Protein AF-M1C0R9-F1 (afdb_monomer_lite)

pLDDT: mean 80.32, std 17.74, range [44.88, 96.75]

Secondary structure (DSSP, 8-state):
-HHHHHHHHTPPTTHHHHH---BTTBS---TT---TT-------------HHHHHHHHHHHHHHHH-

Sequence (67 aa):
MFSYINLHGKYPPGLFASECTGDKKGLPCPDSASSESASANNSHMSCRLSPILMIVTAIMGLLLLLL

Organism: Solanum tuberosum (NCBI:txid4113)

Foldseek 3Di:
DVVVCCVVVVNDPCPCVVVDDDDPVGNDDPPPPPCPPDDDPDPPPPPPVDVVVVVVVVVVVVVVVVD

Structure (mmCIF, N/CA/C/O backbone):
data_AF-M1C0R9-F1
#
_entry.id   AF-M1C0R9-F1
#
loop_
_atom_site.group_PDB
_atom_site.id
_atom_site.type_symbol
_atom_site.label_atom_id
_atom_site.label_alt_id
_atom_site.label_comp_id
_atom_site.label_asym_id
_atom_site.label_entity_id
_atom_site.label_seq_id
_atom_site.pdbx_PDB_ins_code
_atom_site.Cartn_x
_atom_site.Cartn_y
_atom_site.Cartn_z
_atom_site.occupancy
_atom_site.B_iso_or_equiv
_atom_site.auth_seq_id
_atom_site.auth_comp_id
_atom_site.auth_asym_id
_atom_site.auth_atom_id
_atom_site.pdbx_PDB_model_num
ATOM 1 N N . MET A 1 1 ? -1.091 1.874 -4.245 1.00 87.75 1 MET A N 1
ATOM 2 C CA . MET A 1 1 ? -0.719 1.327 -2.921 1.00 87.75 1 MET A CA 1
ATOM 3 C C . MET A 1 1 ? -1.074 -0.154 -2.798 1.00 87.75 1 MET A C 1
ATOM 5 O O . MET A 1 1 ? -0.153 -0.943 -2.645 1.00 87.75 1 MET A O 1
ATOM 9 N N . PHE A 1 2 ? -2.339 -0.565 -2.976 1.00 92.12 2 PHE A N 1
ATOM 10 C CA . PHE A 1 2 ? -2.718 -1.991 -2.938 1.00 92.12 2 PHE A CA 1
ATOM 11 C C . PHE A 1 2 ? -1.925 -2.886 -3.899 1.00 92.12 2 PHE A C 1
ATOM 13 O O . PHE A 1 2 ? -1.526 -3.962 -3.494 1.00 92.12 2 PHE A O 1
ATOM 20 N N . SER A 1 3 ? -1.585 -2.443 -5.116 1.00 92.94 3 SER A N 1
ATOM 21 C CA . SER A 1 3 ? -0.769 -3.258 -6.035 1.00 92.94 3 SER A CA 1
ATOM 22 C C . SER A 1 3 ? 0.592 -3.651 -5.454 1.00 92.94 3 SER A C 1
ATOM 24 O O . SER A 1 3 ? 1.018 -4.785 -5.621 1.00 92.94 3 SER A O 1
ATOM 26 N N . TYR A 1 4 ? 1.256 -2.744 -4.732 1.00 95.56 4 TYR A N 1
ATOM 27 C CA .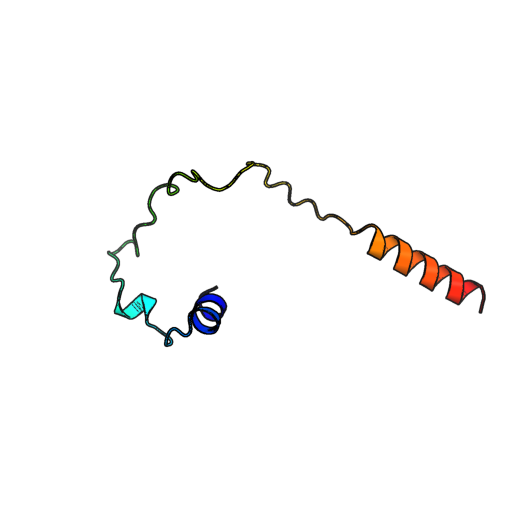 TYR A 1 4 ? 2.528 -3.040 -4.071 1.00 95.56 4 TYR A CA 1
ATOM 28 C C . TYR A 1 4 ? 2.331 -4.065 -2.949 1.00 95.56 4 TYR A C 1
ATOM 30 O O . TYR A 1 4 ? 3.006 -5.088 -2.911 1.00 95.56 4 TYR A O 1
ATOM 38 N N . ILE A 1 5 ? 1.345 -3.838 -2.079 1.00 95.88 5 ILE A N 1
ATOM 39 C CA . ILE A 1 5 ? 1.029 -4.755 -0.975 1.00 95.88 5 ILE A CA 1
ATOM 40 C C . ILE A 1 5 ? 0.652 -6.142 -1.515 1.00 95.88 5 ILE A C 1
ATOM 42 O O . ILE A 1 5 ? 1.131 -7.151 -1.007 1.00 95.88 5 ILE A O 1
ATOM 46 N N . ASN A 1 6 ? -0.144 -6.197 -2.581 1.00 94.81 6 ASN A N 1
ATOM 47 C CA . ASN A 1 6 ? -0.584 -7.440 -3.202 1.00 94.81 6 ASN A CA 1
ATOM 48 C C . ASN A 1 6 ? 0.587 -8.208 -3.820 1.00 94.81 6 ASN A C 1
ATOM 50 O O . ASN A 1 6 ? 0.701 -9.409 -3.606 1.00 94.81 6 ASN A O 1
ATOM 54 N N . LEU A 1 7 ? 1.481 -7.529 -4.547 1.00 96.19 7 LEU A N 1
ATOM 55 C CA . LEU A 1 7 ? 2.636 -8.169 -5.182 1.00 96.19 7 LEU A CA 1
ATOM 56 C C . LEU A 1 7 ? 3.645 -8.688 -4.151 1.00 96.19 7 LEU A C 1
ATOM 58 O O . LEU A 1 7 ? 4.113 -9.819 -4.261 1.00 96.19 7 LEU A O 1
ATOM 62 N N . HIS A 1 8 ? 3.959 -7.885 -3.135 1.00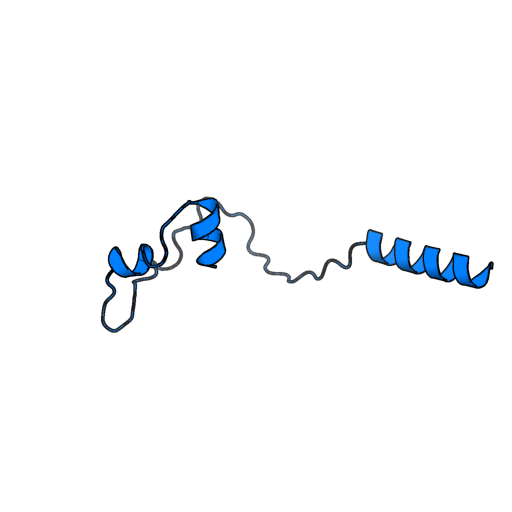 96.06 8 HIS A N 1
ATOM 63 C CA . HIS A 1 8 ? 4.978 -8.231 -2.142 1.00 96.06 8 HIS A CA 1
ATOM 64 C C . HIS A 1 8 ? 4.455 -9.183 -1.057 1.00 96.06 8 HIS A C 1
ATOM 66 O O . HIS A 1 8 ? 5.188 -10.061 -0.608 1.00 96.06 8 HIS A O 1
ATOM 72 N N . GLY A 1 9 ? 3.186 -9.048 -0.669 1.00 95.38 9 GLY A N 1
ATOM 73 C CA . GLY A 1 9 ? 2.504 -9.949 0.263 1.00 95.38 9 GLY A CA 1
ATOM 74 C C . GLY A 1 9 ? 1.912 -11.194 -0.399 1.00 95.38 9 GLY A C 1
ATOM 75 O O . GLY A 1 9 ? 1.434 -12.075 0.307 1.00 95.38 9 GLY A O 1
ATOM 76 N N . LYS A 1 10 ? 1.947 -11.284 -1.738 1.00 96.44 10 LYS A N 1
ATOM 77 C CA . LYS A 1 10 ? 1.306 -12.348 -2.533 1.00 96.44 10 LYS A CA 1
ATOM 78 C C . LYS A 1 10 ? -0.194 -12.480 -2.228 1.00 96.44 10 LYS A C 1
ATOM 80 O O . LYS 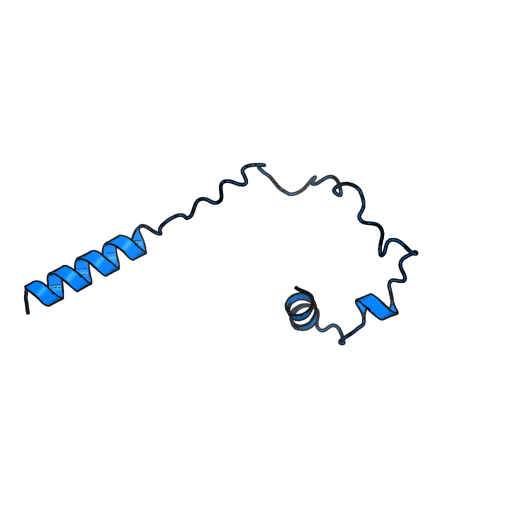A 1 10 ? -0.734 -13.584 -2.204 1.00 96.44 10 LYS A O 1
ATOM 85 N N . TYR A 1 11 ? -0.865 -11.352 -1.992 1.00 96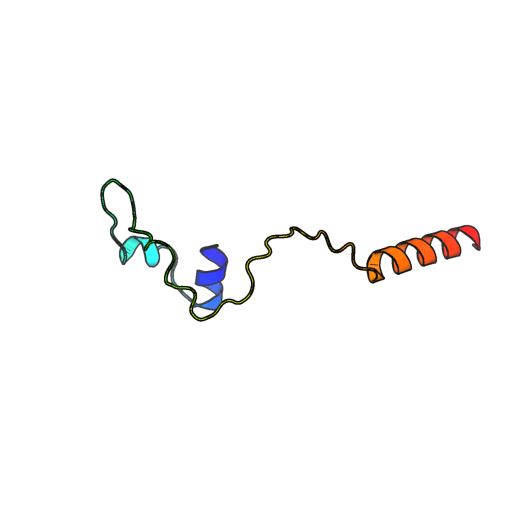.56 11 TYR A N 1
ATOM 86 C CA . TYR A 1 11 ? -2.293 -11.332 -1.692 1.00 96.56 11 TYR A CA 1
ATOM 87 C C . TYR A 1 11 ? -3.135 -11.323 -2.969 1.00 96.56 11 TYR A C 1
ATOM 89 O O . TYR A 1 11 ? -2.817 -10.584 -3.910 1.00 96.56 11 TYR A O 1
ATOM 97 N N . PRO A 1 12 ? -4.230 -12.102 -3.009 1.00 96.75 12 PRO A N 1
ATOM 98 C CA . PRO A 1 12 ? -5.148 -12.068 -4.130 1.00 96.75 12 PRO A CA 1
ATOM 99 C C . PRO A 1 12 ? -5.807 -10.687 -4.256 1.00 96.75 12 PRO A C 1
ATOM 101 O O . PRO A 1 12 ? -5.996 -9.973 -3.262 1.00 96.75 12 PRO A O 1
ATOM 104 N N . PRO A 1 13 ? -6.176 -10.286 -5.484 1.00 94.88 13 PRO A N 1
ATOM 105 C CA . PRO A 1 13 ? -6.898 -9.043 -5.692 1.00 94.88 13 PRO A CA 1
ATOM 106 C C . PRO A 1 13 ? -8.224 -9.073 -4.923 1.00 94.88 13 PRO A C 1
ATOM 108 O O . PRO A 1 13 ? -8.940 -10.068 -4.938 1.00 94.88 13 PRO A O 1
ATOM 111 N N . GLY A 1 14 ? -8.550 -7.971 -4.251 1.00 92.81 14 GLY A N 1
ATOM 112 C CA . GLY A 1 14 ? -9.806 -7.832 -3.512 1.00 92.81 14 GLY A CA 1
ATOM 113 C C . GLY A 1 14 ? -9.811 -8.401 -2.091 1.00 92.81 14 GLY A C 1
ATOM 114 O O . GLY A 1 14 ? -10.787 -8.155 -1.393 1.00 92.81 14 GLY A O 1
ATOM 115 N N . LEU A 1 15 ? -8.735 -9.051 -1.621 1.00 95.88 15 LEU A N 1
ATOM 116 C CA . LEU A 1 15 ? -8.665 -9.630 -0.267 1.00 95.88 15 LEU A CA 1
ATOM 117 C C . LEU A 1 15 ? -9.080 -8.638 0.832 1.00 95.88 15 LEU A C 1
ATOM 119 O O . LEU A 1 15 ? -9.884 -8.946 1.702 1.00 95.88 15 LEU A O 1
ATOM 123 N N . PHE A 1 16 ? -8.557 -7.414 0.771 1.00 93.38 16 PHE A N 1
ATOM 124 C CA . PHE A 1 16 ? -8.846 -6.391 1.778 1.00 93.38 16 PHE A CA 1
ATOM 125 C C . PHE A 1 16 ? -10.308 -5.932 1.763 1.00 93.38 16 PHE A C 1
ATOM 127 O O . PHE A 1 16 ? -10.824 -5.526 2.795 1.00 93.38 16 PHE A O 1
ATOM 134 N N . ALA A 1 17 ? -10.981 -6.008 0.614 1.00 92.19 17 ALA A N 1
ATOM 135 C CA . ALA A 1 17 ? -12.391 -5.650 0.496 1.00 92.19 17 ALA A CA 1
ATOM 136 C C . ALA A 1 17 ? -13.325 -6.809 0.879 1.00 92.19 17 ALA A C 1
ATOM 138 O O . ALA A 1 17 ? -14.449 -6.556 1.300 1.00 92.19 17 ALA A O 1
ATOM 139 N N . SER A 1 18 ? -12.884 -8.065 0.728 1.00 93.69 18 SER A N 1
ATOM 140 C CA . SER A 1 18 ? -13.657 -9.235 1.162 1.00 93.69 18 SER A CA 1
ATOM 141 C C . SER A 1 18 ? -13.574 -9.460 2.667 1.00 93.69 18 SER A C 1
ATOM 143 O O . SER A 1 18 ? -14.554 -9.876 3.272 1.00 93.69 18 SER A O 1
ATO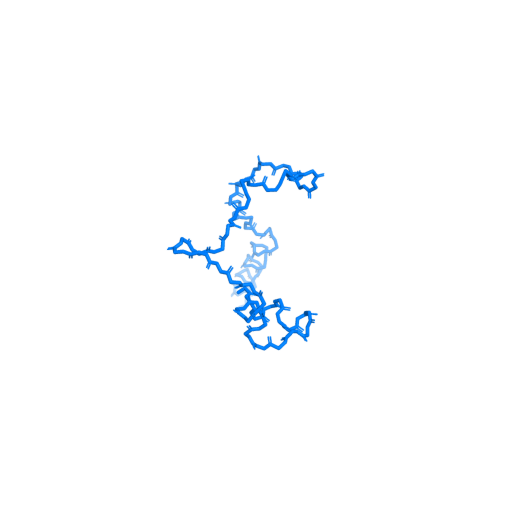M 145 N N . GLU A 1 19 ? -12.410 -9.194 3.259 1.00 94.81 19 GLU A N 1
ATOM 146 C CA . GLU A 1 19 ? -12.165 -9.458 4.677 1.00 94.81 19 GLU A CA 1
ATOM 147 C C . GLU A 1 19 ? -12.630 -8.302 5.567 1.00 94.81 19 GLU A C 1
ATOM 149 O O . GLU A 1 19 ? -13.212 -8.507 6.631 1.00 94.81 19 GLU A O 1
ATOM 154 N N . CYS A 1 20 ? -12.393 -7.060 5.139 1.00 92.44 20 CYS A N 1
ATOM 155 C CA . CYS A 1 20 ? -12.708 -5.886 5.939 1.00 92.44 20 CYS A CA 1
ATOM 156 C C . CYS A 1 20 ? -13.993 -5.227 5.433 1.00 92.44 20 CYS A C 1
ATOM 158 O O . CYS A 1 20 ? -14.011 -4.588 4.382 1.00 92.44 20 CYS A O 1
ATOM 160 N N . THR A 1 21 ? -15.059 -5.324 6.226 1.00 92.12 21 THR A N 1
ATOM 161 C CA . THR A 1 21 ? -16.308 -4.592 5.984 1.00 92.12 21 THR A CA 1
ATOM 162 C C . THR A 1 21 ? -16.333 -3.338 6.849 1.00 92.12 21 THR A C 1
ATOM 164 O O . THR A 1 21 ? -16.229 -3.419 8.069 1.00 92.12 21 THR A O 1
ATOM 167 N N . GLY A 1 22 ? -16.434 -2.174 6.209 1.00 89.69 22 GLY A N 1
ATOM 168 C CA . GLY A 1 22 ? -16.598 -0.896 6.898 1.00 89.69 22 GLY A CA 1
ATOM 169 C C . GLY A 1 22 ? -18.063 -0.535 7.129 1.00 89.69 22 GLY A C 1
ATOM 170 O O . GLY A 1 22 ? -18.976 -1.178 6.613 1.00 89.69 22 GLY A O 1
ATOM 171 N N . ASP A 1 23 ? -18.276 0.557 7.852 1.00 88.25 23 ASP A N 1
ATOM 172 C CA . ASP A 1 23 ? -19.598 1.150 8.034 1.00 88.25 23 ASP A CA 1
ATOM 173 C C . ASP A 1 23 ? -19.917 2.145 6.904 1.00 88.25 23 ASP A C 1
ATOM 175 O O . ASP A 1 23 ? -19.159 2.328 5.950 1.00 88.25 23 ASP A O 1
ATOM 179 N N . LYS A 1 24 ? -21.012 2.905 7.041 1.00 92.00 24 LYS A N 1
ATOM 180 C CA . LYS A 1 24 ? -21.401 3.998 6.120 1.00 92.00 24 LYS A CA 1
ATOM 181 C C . LYS A 1 24 ? -20.341 5.101 5.953 1.00 92.00 24 LYS A C 1
ATOM 183 O O . LYS A 1 24 ? -20.515 6.000 5.133 1.00 92.00 24 LYS A O 1
ATOM 188 N N . LYS A 1 25 ? -19.290 5.081 6.773 1.00 89.94 25 LYS A N 1
ATOM 189 C CA . LYS A 1 25 ? -18.154 6.010 6.747 1.00 89.94 25 LYS A CA 1
ATOM 190 C C . LYS A 1 25 ? -16.869 5.364 6.214 1.00 89.94 25 LYS A C 1
ATOM 192 O O . LYS A 1 25 ? -15.852 6.043 6.143 1.00 89.94 25 LYS A O 1
ATOM 197 N N . GLY A 1 26 ? -16.925 4.098 5.802 1.00 89.75 26 GLY A N 1
ATOM 198 C CA . GLY A 1 26 ? -15.767 3.309 5.399 1.00 89.75 26 GLY A CA 1
ATOM 199 C C . GLY A 1 26 ? -15.156 2.541 6.568 1.00 89.75 26 GLY A C 1
ATOM 200 O O . GLY A 1 26 ? -15.814 2.283 7.576 1.00 89.75 26 GLY A O 1
ATOM 201 N N . LEU A 1 27 ? -13.897 2.141 6.404 1.00 90.38 27 LEU A N 1
ATOM 202 C CA . LEU A 1 27 ? -13.137 1.456 7.445 1.00 90.38 27 LEU A CA 1
ATOM 203 C C . LEU A 1 27 ? -12.644 2.475 8.484 1.00 90.38 27 LEU A C 1
ATOM 205 O O . LEU A 1 27 ? -12.161 3.539 8.089 1.00 90.38 27 LEU A O 1
ATOM 209 N N . PRO A 1 28 ? -12.747 2.177 9.790 1.00 88.44 28 PRO A N 1
ATOM 210 C CA . PRO A 1 28 ? -12.243 3.069 10.822 1.00 88.44 28 PRO A CA 1
ATOM 211 C C . PRO A 1 28 ? -10.720 3.180 10.711 1.00 88.44 28 PRO A C 1
ATOM 213 O O . PRO A 1 28 ? -10.001 2.185 10.796 1.00 88.44 28 PRO A O 1
ATOM 216 N N . CYS A 1 29 ? -10.223 4.403 10.545 1.00 85.81 29 CYS A N 1
ATOM 217 C CA . CYS A 1 29 ? -8.812 4.704 10.739 1.00 85.81 29 CYS A CA 1
ATOM 218 C C . CYS A 1 29 ? -8.623 5.048 12.221 1.00 85.81 29 CYS A C 1
ATOM 220 O O . CYS A 1 29 ? -9.186 6.056 12.650 1.00 85.81 29 CYS A O 1
ATOM 222 N N . PRO A 1 30 ? -7.887 4.252 13.018 1.00 82.50 30 PRO A N 1
ATOM 223 C CA . PRO A 1 30 ? -7.556 4.663 14.378 1.00 82.50 30 PRO A CA 1
ATOM 224 C C . PRO A 1 30 ? -6.789 5.989 14.323 1.00 82.50 30 PRO A C 1
ATOM 226 O O . PRO A 1 30 ? -5.926 6.153 13.454 1.00 82.50 30 PRO A O 1
ATOM 229 N N . ASP A 1 31 ? -7.123 6.924 15.219 1.00 75.06 31 ASP A N 1
ATOM 230 C CA . ASP A 1 31 ? -6.475 8.234 15.339 1.00 75.06 31 ASP A CA 1
ATOM 231 C C . ASP A 1 31 ? -4.985 8.021 15.569 1.00 75.06 31 ASP A C 1
ATOM 233 O O . ASP A 1 31 ? -4.583 7.721 16.687 1.00 75.06 31 ASP A O 1
ATOM 237 N N . SER A 1 32 ? -4.207 8.076 14.480 1.00 62.03 32 SER A N 1
ATOM 238 C CA . SER A 1 32 ? -2.773 7.784 14.410 1.00 62.03 32 SER A CA 1
ATOM 239 C C . SER A 1 32 ? -2.352 6.720 15.421 1.00 62.03 32 SER A C 1
ATOM 241 O O . SER A 1 32 ? -1.993 7.082 16.539 1.00 62.03 32 SER A O 1
ATOM 243 N N . ALA A 1 33 ? -2.380 5.433 15.042 1.00 55.75 33 ALA A N 1
ATOM 244 C CA . ALA A 1 33 ? -1.717 4.384 15.821 1.00 55.75 33 ALA A CA 1
ATOM 245 C C . ALA A 1 33 ? -0.419 4.971 16.374 1.00 55.75 33 ALA A C 1
ATOM 247 O O . ALA A 1 33 ? 0.410 5.404 15.567 1.00 55.75 33 ALA A O 1
ATOM 248 N N . SER A 1 34 ? -0.348 5.137 17.705 1.00 47.06 34 SER A N 1
ATOM 249 C CA . SER A 1 34 ? 0.727 5.861 18.373 1.00 47.06 34 SER A CA 1
ATOM 250 C C . SER A 1 34 ? 2.008 5.382 17.736 1.00 47.06 34 SER A C 1
ATOM 252 O O . SER A 1 34 ? 2.311 4.190 17.788 1.00 47.06 34 SER A O 1
ATOM 254 N N . SER A 1 35 ? 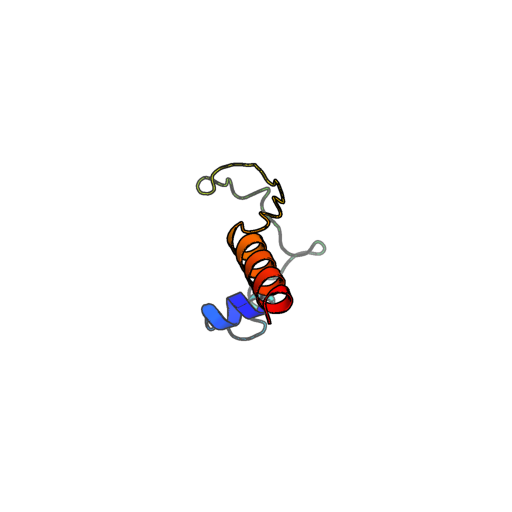2.672 6.272 17.005 1.00 50.81 35 SER A N 1
ATOM 255 C CA . SER A 1 35 ? 3.845 5.914 16.231 1.00 50.81 35 SER A CA 1
ATOM 256 C C . SER A 1 35 ? 4.991 5.739 17.223 1.00 50.81 35 SER A C 1
ATOM 258 O O . SER A 1 35 ? 5.908 6.549 17.283 1.00 50.81 35 SER A O 1
ATOM 260 N N . GLU A 1 36 ? 4.939 4.686 18.041 1.00 51.97 36 GLU A N 1
ATOM 261 C CA . GLU A 1 36 ? 6.027 4.272 18.928 1.00 51.97 36 GLU A CA 1
ATOM 262 C C . GLU A 1 36 ? 7.222 3.742 18.114 1.00 51.97 36 GLU A C 1
ATOM 264 O O . GLU A 1 36 ? 8.227 3.307 18.665 1.00 51.97 36 GLU A O 1
ATOM 269 N N . SER A 1 37 ? 7.157 3.815 16.781 1.00 52.03 37 SER A N 1
ATOM 270 C CA . SER A 1 37 ? 8.242 3.435 15.883 1.00 52.03 37 SER A CA 1
ATOM 271 C C . SER A 1 37 ? 8.257 4.224 14.566 1.00 52.03 37 SER A C 1
ATOM 273 O O . SER A 1 37 ? 8.409 3.645 13.499 1.00 52.03 37 SER A O 1
ATOM 275 N N . ALA A 1 38 ? 8.160 5.556 14.606 1.00 44.88 38 ALA A N 1
ATOM 276 C CA . ALA A 1 38 ? 8.735 6.387 13.537 1.00 44.88 38 ALA A CA 1
ATOM 277 C C . ALA A 1 38 ? 8.990 7.822 14.015 1.00 44.88 38 ALA A C 1
ATOM 279 O O . ALA A 1 38 ? 8.183 8.729 13.837 1.00 44.88 38 ALA A O 1
ATOM 280 N N . SER A 1 39 ? 10.141 7.981 14.659 1.00 47.75 39 SER A N 1
ATOM 281 C CA . SER A 1 39 ? 11.117 9.048 14.446 1.00 47.75 39 SER A CA 1
ATOM 282 C C . SER A 1 39 ? 10.699 10.238 13.566 1.00 47.75 39 SER A C 1
ATOM 284 O O . SER A 1 39 ? 10.422 10.091 12.381 1.00 47.75 39 SER A O 1
ATOM 286 N N . ALA A 1 40 ? 10.854 11.427 14.155 1.00 45.50 40 ALA A N 1
ATOM 287 C CA . ALA A 1 40 ? 11.049 12.723 13.506 1.00 45.50 40 ALA A CA 1
ATOM 288 C C . ALA A 1 40 ? 9.917 13.203 12.577 1.00 45.50 40 ALA A C 1
ATOM 290 O O . ALA A 1 40 ? 9.925 13.032 11.361 1.00 45.50 40 ALA A O 1
ATOM 291 N N . ASN A 1 41 ? 8.986 13.947 13.177 1.00 56.62 41 ASN A N 1
ATOM 292 C CA . ASN A 1 41 ? 8.152 14.906 12.469 1.00 56.62 41 ASN A CA 1
ATOM 293 C C . ASN A 1 41 ? 9.021 16.037 11.887 1.00 56.62 41 ASN A C 1
ATOM 295 O O . ASN A 1 41 ? 9.266 17.060 12.525 1.00 56.62 41 ASN A O 1
ATOM 299 N N . ASN A 1 42 ? 9.495 15.842 10.667 1.00 48.62 42 ASN A N 1
ATOM 300 C CA . ASN A 1 42 ? 9.907 16.907 9.771 1.00 48.62 42 ASN A CA 1
ATOM 301 C C . ASN A 1 42 ? 9.588 16.479 8.341 1.00 48.62 42 ASN A C 1
ATOM 303 O O . ASN A 1 42 ? 10.459 16.109 7.556 1.00 48.62 42 ASN A O 1
ATOM 307 N N . SER A 1 43 ? 8.308 16.604 7.984 1.00 53.84 43 SER A N 1
ATOM 308 C CA . SER A 1 43 ? 7.839 16.682 6.601 1.00 53.84 43 SER A CA 1
ATOM 309 C C . SER A 1 43 ? 8.339 17.972 5.938 1.00 53.84 43 SER A C 1
ATOM 311 O O . SER A 1 43 ? 7.568 18.811 5.475 1.00 53.84 43 SER A O 1
ATOM 313 N N . HIS A 1 44 ? 9.653 18.158 5.898 1.00 47.34 44 HIS A N 1
ATOM 314 C CA . HIS A 1 44 ? 10.260 18.963 4.868 1.00 47.34 44 HIS A CA 1
ATOM 315 C C . HIS A 1 44 ? 10.235 18.061 3.638 1.00 47.34 44 HIS A C 1
ATOM 317 O O . HIS A 1 44 ? 10.979 17.081 3.564 1.00 47.34 44 HIS A O 1
ATOM 323 N N . MET A 1 45 ? 9.379 18.377 2.665 1.00 52.47 45 MET A N 1
ATOM 324 C CA . MET A 1 45 ? 9.622 17.979 1.281 1.00 52.47 45 MET A CA 1
ATOM 325 C C . MET A 1 45 ? 10.915 18.689 0.856 1.00 52.47 45 MET A C 1
ATOM 327 O O . MET A 1 45 ? 10.915 19.664 0.110 1.00 52.47 45 MET A O 1
ATOM 331 N N . SER A 1 46 ? 12.049 18.254 1.399 1.00 53.00 46 SER A N 1
ATOM 332 C CA . SER A 1 46 ? 13.337 18.566 0.835 1.00 53.00 46 SER A CA 1
ATOM 333 C C . SER A 1 46 ? 13.372 17.776 -0.455 1.00 53.00 46 SER A C 1
ATOM 335 O O . SER A 1 46 ? 13.728 16.600 -0.470 1.00 53.00 46 SER A O 1
ATOM 337 N N . CYS A 1 47 ? 13.009 18.450 -1.544 1.00 55.44 47 CYS A N 1
ATOM 338 C CA . CYS A 1 47 ? 13.590 18.172 -2.841 1.00 55.44 47 CYS A CA 1
ATOM 339 C C . CYS A 1 47 ? 15.109 18.312 -2.654 1.00 55.44 47 CYS A C 1
ATOM 341 O O . CYS A 1 47 ? 15.692 19.382 -2.825 1.00 55.44 47 CYS A O 1
ATOM 343 N N . ARG A 1 48 ? 15.746 17.257 -2.133 1.00 59.91 48 ARG A N 1
ATOM 344 C CA . ARG A 1 48 ? 17.194 17.124 -2.072 1.00 59.91 48 ARG A CA 1
ATOM 345 C C . ARG A 1 48 ? 17.586 16.970 -3.529 1.00 59.91 48 ARG A C 1
ATOM 347 O O . ARG A 1 48 ? 17.579 15.858 -4.051 1.00 59.91 48 ARG A O 1
ATOM 354 N N . LEU A 1 49 ? 17.850 18.088 -4.199 1.00 60.59 49 LEU A N 1
ATOM 355 C CA . LEU A 1 49 ? 18.522 18.059 -5.485 1.00 60.59 49 LEU A CA 1
ATOM 356 C C . LEU A 1 49 ? 19.841 17.335 -5.218 1.00 60.59 49 LEU A C 1
ATOM 358 O O . LEU A 1 49 ? 20.710 17.856 -4.517 1.00 60.59 49 LEU A O 1
ATOM 362 N N . SER A 1 50 ? 19.908 16.067 -5.625 1.00 75.81 50 SER A N 1
ATOM 363 C CA . SER A 1 50 ? 21.046 15.213 -5.316 1.00 75.81 50 SER A CA 1
ATOM 364 C C . SER A 1 50 ? 22.301 15.912 -5.843 1.00 75.81 50 SER A C 1
ATOM 366 O O . SER A 1 50 ? 22.318 16.269 -7.024 1.00 75.81 50 SER A O 1
ATOM 368 N N . PRO A 1 51 ? 23.346 16.128 -5.022 1.00 73.38 51 PRO A N 1
ATOM 369 C CA . PRO A 1 51 ? 24.569 16.792 -5.478 1.00 73.38 51 PRO A CA 1
ATOM 370 C C . PRO A 1 51 ? 25.198 16.054 -6.669 1.00 73.38 51 PRO A C 1
ATOM 372 O O . PRO A 1 51 ? 25.828 16.667 -7.524 1.00 73.38 51 PRO A O 1
ATOM 375 N N . ILE A 1 52 ? 24.935 14.748 -6.778 1.00 78.38 52 ILE A N 1
ATOM 376 C CA . ILE A 1 52 ? 25.336 13.896 -7.899 1.00 78.38 52 ILE A CA 1
ATOM 377 C C . ILE A 1 52 ? 24.730 14.392 -9.220 1.00 78.38 52 ILE A C 1
ATOM 379 O O . ILE A 1 52 ? 25.425 14.431 -10.231 1.00 78.38 52 ILE A O 1
ATOM 383 N N . LEU A 1 53 ? 23.462 14.815 -9.221 1.00 81.19 53 LEU A N 1
ATOM 384 C CA . LEU A 1 53 ? 22.779 15.258 -10.437 1.00 81.19 53 LEU A CA 1
ATOM 385 C C . LEU A 1 53 ? 23.388 16.560 -10.979 1.00 81.19 53 LEU A C 1
ATOM 387 O O . LEU A 1 53 ? 23.612 16.662 -12.179 1.00 81.19 53 LEU A O 1
ATOM 391 N N . MET A 1 54 ? 23.737 17.499 -10.090 1.00 82.81 54 MET A N 1
ATOM 392 C CA . MET A 1 54 ? 24.416 18.756 -10.446 1.00 82.81 54 MET A CA 1
ATOM 393 C C . MET A 1 54 ? 25.798 18.507 -11.066 1.00 82.81 54 MET A C 1
ATOM 395 O O . MET A 1 54 ? 26.158 19.125 -12.069 1.00 82.81 54 MET A O 1
ATOM 399 N N . ILE A 1 55 ? 26.564 17.577 -10.486 1.00 88.12 55 ILE A N 1
ATOM 400 C CA . ILE A 1 55 ? 27.907 17.228 -10.964 1.00 88.12 55 ILE A CA 1
ATOM 401 C C . ILE A 1 55 ? 27.828 16.600 -12.358 1.00 88.12 55 ILE A C 1
ATOM 403 O O . ILE A 1 55 ? 28.553 17.021 -13.258 1.00 88.12 55 ILE A O 1
ATOM 407 N N . VAL A 1 56 ? 26.914 15.646 -12.570 1.00 92.81 56 VAL A N 1
ATOM 408 C CA . VAL A 1 56 ? 26.740 14.996 -13.878 1.00 92.81 56 VAL A CA 1
ATOM 409 C C . VAL A 1 56 ? 26.348 16.021 -14.942 1.00 92.81 56 VAL A C 1
ATOM 411 O O . VAL A 1 56 ? 26.961 16.049 -16.006 1.00 92.81 56 VAL A O 1
ATOM 414 N N . THR A 1 57 ? 25.398 16.917 -14.659 1.00 91.00 57 THR A N 1
ATOM 415 C CA . THR A 1 57 ? 24.999 17.948 -15.631 1.00 91.00 57 THR A CA 1
ATOM 416 C C . THR A 1 57 ? 26.134 18.914 -15.975 1.00 91.00 57 THR A C 1
ATOM 418 O O . THR A 1 57 ? 26.281 19.291 -17.135 1.00 91.00 57 THR A O 1
ATOM 421 N N . ALA A 1 58 ? 26.967 19.280 -14.996 1.00 92.56 58 ALA A N 1
ATOM 422 C CA . ALA A 1 58 ? 28.093 20.186 -15.211 1.00 92.56 58 ALA A CA 1
ATOM 423 C C . ALA A 1 58 ? 29.208 19.538 -16.048 1.00 92.56 58 ALA A C 1
ATOM 425 O O . ALA A 1 58 ? 29.712 20.157 -16.983 1.00 92.56 58 ALA A O 1
ATOM 426 N N . ILE A 1 59 ? 29.559 18.281 -15.752 1.00 94.69 59 ILE A N 1
ATOM 427 C CA . ILE A 1 59 ? 30.584 17.535 -16.497 1.00 94.69 59 ILE A CA 1
ATOM 428 C C . ILE A 1 59 ? 30.142 17.323 -17.947 1.00 94.69 59 ILE A C 1
ATOM 430 O O . ILE A 1 59 ? 30.932 17.541 -18.863 1.00 94.69 59 ILE A O 1
ATOM 434 N N . MET A 1 60 ? 28.877 16.950 -18.166 1.00 93.00 60 MET A N 1
ATOM 435 C CA . MET A 1 60 ? 28.340 16.752 -19.515 1.00 93.00 60 MET A CA 1
ATOM 436 C C . MET A 1 60 ? 28.335 18.051 -20.331 1.00 93.00 60 MET A C 1
ATOM 438 O O . MET A 1 60 ? 28.684 18.028 -21.509 1.00 93.00 60 MET A O 1
ATOM 442 N N . GLY A 1 61 ? 27.994 19.185 -19.710 1.00 94.25 61 GLY A N 1
ATOM 443 C CA . GLY A 1 61 ? 28.061 20.496 -20.362 1.00 94.25 61 GLY A CA 1
ATOM 444 C C . GLY A 1 61 ? 29.493 20.926 -20.699 1.00 94.25 61 GLY A C 1
ATOM 445 O O . GLY A 1 61 ? 29.738 21.429 -21.791 1.00 94.25 61 GLY A O 1
ATOM 446 N N . LEU A 1 62 ? 30.450 20.683 -19.798 1.00 93.81 62 LEU A N 1
ATOM 447 C CA . LEU A 1 62 ? 31.863 20.990 -20.030 1.00 93.81 62 LEU A CA 1
ATOM 448 C C . LEU A 1 62 ? 32.455 20.132 -21.155 1.00 93.81 62 LEU A C 1
ATOM 450 O O . LEU A 1 62 ? 33.166 20.653 -22.007 1.00 93.81 62 LEU A O 1
ATOM 454 N N . LEU A 1 63 ? 32.144 18.834 -21.179 1.00 93.69 63 LEU A N 1
ATOM 455 C CA . LEU A 1 63 ? 32.621 17.919 -22.217 1.00 93.69 63 LEU A CA 1
ATOM 456 C C . LEU A 1 63 ? 32.117 18.328 -23.606 1.00 93.69 63 LEU A C 1
ATOM 458 O O . LEU A 1 63 ? 32.881 18.279 -24.559 1.00 93.69 63 LEU A O 1
ATOM 462 N N . LEU A 1 64 ? 30.859 18.770 -23.706 1.00 92.19 64 LEU A N 1
ATOM 463 C CA . LEU A 1 64 ? 30.277 19.258 -24.958 1.00 92.19 64 LEU A CA 1
ATOM 464 C C . LEU A 1 64 ? 30.903 20.579 -25.431 1.00 92.19 64 LEU A C 1
ATOM 466 O O . LEU A 1 64 ? 30.917 20.846 -26.622 1.00 92.19 64 LEU A O 1
ATOM 470 N N . LEU A 1 65 ? 31.401 21.407 -24.509 1.00 92.19 65 LEU A N 1
ATOM 471 C CA . LEU A 1 65 ? 32.078 22.667 -24.830 1.00 92.19 65 LEU A CA 1
ATOM 472 C C . LEU A 1 65 ? 33.536 22.457 -25.274 1.00 92.19 65 LEU A C 1
ATOM 474 O O . LEU A 1 65 ? 34.101 23.307 -25.958 1.00 92.19 65 LEU A O 1
ATOM 478 N N . LEU A 1 66 ? 34.154 21.360 -24.830 1.00 89.00 66 LEU A N 1
ATOM 479 C CA . LEU A 1 66 ? 35.537 20.992 -25.143 1.00 89.00 66 LEU A CA 1
ATOM 480 C C . LEU A 1 66 ? 35.669 20.100 -26.388 1.00 89.00 66 LEU A C 1
ATOM 482 O O . LEU A 1 66 ? 36.795 19.872 -26.833 1.00 89.00 66 LEU A O 1
ATOM 486 N N . LEU A 1 67 ? 34.552 19.579 -26.900 1.00 86.69 67 LEU A N 1
ATOM 487 C CA . LEU A 1 67 ? 34.466 18.802 -28.137 1.00 86.69 67 LEU A CA 1
ATOM 488 C C . LEU A 1 67 ? 34.167 19.727 -29.323 1.00 86.69 67 LEU A C 1
ATOM 490 O O . LEU A 1 67 ? 34.821 19.541 -30.373 1.00 86.69 67 LEU A O 1
#

Radius of gyration: 22.82 Å; chains: 1; bounding box: 57×35×47 Å

InterPro domains:
  IPR039307 GPI-anchored protein LORELEI-like [PTHR31533] (1-64)
  IPR058888 GPI-anchored protein LLG1-like domain [PF26578] (1-27)